Protein AF-A0A7C3IXP9-F1 (afdb_monomer_lite)

Radius of gyration: 38.32 Å; chains: 1; bounding box: 67×62×104 Å

Structure (mmCIF, N/CA/C/O backbone):
data_AF-A0A7C3IXP9-F1
#
_entry.id   AF-A0A7C3IXP9-F1
#
loop_
_atom_site.group_PDB
_atom_site.id
_atom_site.type_symbol
_atom_site.label_atom_id
_atom_site.label_alt_id
_atom_site.label_comp_id
_atom_site.label_asym_id
_atom_site.label_entity_id
_atom_site.label_seq_id
_atom_site.pdbx_PDB_ins_code
_atom_site.Cartn_x
_atom_site.Cartn_y
_atom_site.Cartn_z
_atom_site.occupancy
_atom_site.B_iso_or_equiv
_atom_site.auth_seq_id
_atom_site.auth_comp_id
_atom_site.auth_asym_id
_atom_site.auth_atom_id
_atom_site.pdbx_PDB_model_num
ATOM 1 N N . MET A 1 1 ? 6.819 42.627 8.986 1.00 52.25 1 MET A N 1
ATOM 2 C CA . MET A 1 1 ? 7.668 43.376 8.042 1.00 52.25 1 MET A CA 1
ATOM 3 C C . MET A 1 1 ? 8.264 42.332 7.131 1.00 52.25 1 MET A C 1
ATOM 5 O O . MET A 1 1 ? 9.186 41.663 7.558 1.00 52.25 1 MET A O 1
ATOM 9 N N . GLU A 1 2 ? 7.683 42.105 5.960 1.00 54.78 2 GLU A N 1
ATOM 10 C CA . GLU A 1 2 ? 8.296 41.219 4.973 1.00 54.78 2 GLU A CA 1
ATOM 11 C C . GLU A 1 2 ? 7.965 41.759 3.586 1.00 54.78 2 GLU A C 1
ATOM 13 O O . GLU A 1 2 ? 6.811 41.948 3.206 1.00 54.78 2 GLU A O 1
ATOM 18 N N . GLU A 1 3 ? 9.044 42.146 2.926 1.00 51.03 3 GLU A N 1
ATOM 19 C CA . GLU A 1 3 ? 9.156 42.819 1.649 1.00 51.03 3 GLU A CA 1
ATOM 20 C C . GLU A 1 3 ? 9.039 41.767 0.538 1.00 51.03 3 GLU A C 1
ATOM 22 O O . GLU A 1 3 ? 9.828 40.829 0.485 1.00 51.03 3 GLU A O 1
ATOM 27 N N . ASN A 1 4 ? 8.039 41.889 -0.339 1.00 49.44 4 ASN A N 1
ATOM 28 C CA . ASN A 1 4 ? 7.862 40.991 -1.481 1.00 49.44 4 ASN A CA 1
ATOM 29 C C . ASN A 1 4 ? 8.178 41.759 -2.773 1.00 49.44 4 ASN A C 1
ATOM 31 O O . ASN A 1 4 ? 7.311 42.409 -3.360 1.00 49.44 4 ASN A O 1
ATOM 35 N N . GLN A 1 5 ? 9.449 41.735 -3.184 1.00 58.38 5 GLN A N 1
ATOM 36 C CA . GLN A 1 5 ? 9.884 42.277 -4.470 1.00 58.38 5 GLN A CA 1
ATOM 37 C C . GLN A 1 5 ? 9.773 41.219 -5.572 1.00 58.38 5 GLN A C 1
ATOM 39 O O . GLN A 1 5 ? 10.615 40.344 -5.737 1.00 58.38 5 GLN A O 1
ATOM 44 N N . ASN A 1 6 ? 8.687 41.337 -6.332 1.00 61.00 6 ASN A N 1
ATOM 45 C CA . ASN A 1 6 ? 8.678 41.489 -7.787 1.00 61.00 6 ASN A CA 1
ATOM 46 C C . ASN A 1 6 ? 10.014 41.212 -8.515 1.00 61.00 6 ASN A C 1
ATOM 48 O O . ASN A 1 6 ? 10.890 42.077 -8.562 1.00 61.00 6 ASN A O 1
ATOM 52 N N . GLN A 1 7 ? 10.113 40.077 -9.215 1.00 56.97 7 GLN A N 1
ATOM 53 C CA . GLN A 1 7 ? 11.028 39.984 -10.351 1.00 56.97 7 GLN A CA 1
ATOM 54 C C . GLN A 1 7 ? 10.474 39.099 -11.476 1.00 56.97 7 GLN A C 1
ATOM 56 O O . GLN A 1 7 ? 10.409 37.875 -11.405 1.00 56.97 7 GLN A O 1
ATOM 61 N N . LYS A 1 8 ? 10.053 39.792 -12.533 1.00 61.78 8 LYS A N 1
ATOM 62 C CA . LYS A 1 8 ? 9.611 39.297 -13.838 1.00 61.78 8 LYS A CA 1
ATOM 63 C C . LYS A 1 8 ? 10.824 38.841 -14.668 1.00 61.78 8 LYS A C 1
ATOM 65 O O . LYS A 1 8 ? 11.688 39.679 -14.930 1.00 61.78 8 LYS A O 1
ATOM 70 N N . PRO A 1 9 ? 10.895 37.597 -15.173 1.00 62.78 9 PRO A N 1
ATOM 71 C CA . PRO A 1 9 ? 11.894 37.249 -16.174 1.00 62.78 9 PRO A CA 1
ATOM 72 C C . PRO A 1 9 ? 11.495 37.781 -17.561 1.00 62.78 9 PRO A C 1
ATOM 74 O O . PRO A 1 9 ? 10.387 37.579 -18.062 1.00 62.78 9 PRO A O 1
ATOM 77 N N . LYS A 1 10 ? 12.437 38.522 -18.145 1.00 64.25 10 LYS A N 1
ATOM 78 C CA . LYS A 1 10 ? 12.440 39.126 -19.478 1.00 64.25 10 LYS A CA 1
ATOM 79 C C . LYS A 1 10 ? 12.571 38.024 -20.536 1.00 64.25 10 LYS A C 1
ATOM 81 O O . LYS A 1 10 ? 13.537 37.272 -20.533 1.00 64.25 10 LYS A O 1
ATOM 86 N N . VAL A 1 11 ? 11.587 37.947 -21.428 1.00 60.97 11 VAL A N 1
ATOM 87 C CA . VAL A 1 11 ? 11.620 37.130 -22.647 1.00 60.97 11 VAL A CA 1
ATOM 88 C C . VAL A 1 11 ? 12.656 37.731 -23.591 1.00 60.97 11 VAL A C 1
ATOM 90 O O . VAL A 1 11 ? 12.517 38.889 -23.984 1.00 60.97 11 VAL A O 1
ATOM 93 N N . GLU A 1 12 ? 13.676 36.959 -23.958 1.00 64.88 12 GLU A N 1
ATOM 94 C CA . GLU A 1 12 ? 14.608 37.320 -25.024 1.00 64.88 12 GLU A CA 1
ATOM 95 C C . GLU A 1 12 ? 14.553 36.245 -26.113 1.00 64.88 12 GLU A C 1
ATOM 97 O O . GLU A 1 12 ? 15.066 35.135 -25.983 1.00 64.88 12 GLU A O 1
ATOM 102 N N . THR A 1 13 ? 13.823 36.586 -27.171 1.00 53.69 13 THR A N 1
ATOM 103 C CA . THR A 1 13 ? 13.737 35.861 -28.435 1.00 53.69 13 THR A CA 1
ATOM 104 C C . THR A 1 13 ? 15.076 35.979 -29.153 1.00 53.69 13 THR A C 1
ATOM 106 O O . THR A 1 13 ? 15.428 37.070 -29.597 1.00 53.69 13 THR A O 1
ATOM 109 N N . ILE A 1 14 ? 15.802 34.872 -29.321 1.00 64.81 14 ILE A N 1
ATOM 110 C CA . ILE A 1 14 ? 16.939 34.818 -30.246 1.00 64.81 14 ILE A CA 1
ATOM 111 C C . ILE A 1 14 ? 16.534 33.956 -31.437 1.00 64.81 14 ILE A C 1
ATOM 113 O O . ILE A 1 14 ? 16.428 32.736 -31.356 1.00 64.81 14 ILE A O 1
ATOM 117 N N . ASN A 1 15 ? 16.268 34.645 -32.541 1.00 61.75 15 ASN A N 1
ATOM 118 C CA . ASN A 1 15 ? 15.988 34.080 -33.848 1.00 61.75 15 ASN A CA 1
ATOM 119 C C . ASN A 1 15 ? 17.316 34.070 -34.620 1.00 61.75 15 ASN A C 1
ATOM 121 O O . ASN A 1 15 ? 17.807 35.136 -34.990 1.00 61.75 15 ASN A O 1
ATOM 125 N N . VAL A 1 16 ? 17.924 32.899 -34.832 1.00 61.62 16 VAL A N 1
ATOM 126 C CA . VAL A 1 16 ? 19.127 32.765 -35.672 1.00 61.62 16 VAL A CA 1
ATOM 127 C C . VAL A 1 16 ? 18.749 32.030 -36.950 1.00 61.62 16 VAL A C 1
ATOM 129 O O . VAL A 1 16 ? 18.671 30.805 -36.987 1.00 61.62 16 VAL A O 1
ATOM 132 N N . GLN A 1 17 ? 18.515 32.807 -38.007 1.00 53.44 17 GLN A N 1
ATOM 133 C CA . GLN A 1 17 ? 18.688 32.339 -39.377 1.00 53.44 17 GLN A CA 1
ATOM 134 C C . GLN A 1 17 ? 20.183 32.339 -39.702 1.00 53.44 17 GLN A C 1
ATOM 136 O O . GLN A 1 17 ? 20.800 33.402 -39.687 1.00 53.44 17 GLN A O 1
ATOM 141 N N . THR A 1 18 ? 20.728 31.187 -40.095 1.00 51.94 18 THR A N 1
ATOM 142 C CA . THR A 1 18 ? 22.003 31.126 -40.821 1.00 51.94 18 THR A CA 1
ATOM 143 C C . THR A 1 18 ? 21.882 30.168 -42.004 1.00 51.94 18 THR A C 1
ATOM 145 O O . THR A 1 18 ? 21.975 28.956 -41.861 1.00 51.94 18 THR A O 1
ATOM 148 N N . GLN A 1 19 ? 21.622 30.792 -43.156 1.00 44.09 19 GLN A N 1
ATOM 149 C CA . GLN A 1 19 ? 22.254 30.607 -44.468 1.00 44.09 19 GLN A CA 1
ATOM 150 C C . GLN A 1 19 ? 22.440 29.179 -45.010 1.00 44.09 19 GLN A C 1
ATOM 152 O O . GLN A 1 19 ? 23.354 28.444 -44.645 1.00 44.09 19 GLN A O 1
ATOM 157 N N . ASN A 1 20 ? 21.630 28.896 -46.032 1.00 57.69 20 ASN A N 1
ATOM 158 C CA . ASN A 1 20 ? 21.896 27.935 -47.094 1.00 57.69 20 ASN A CA 1
ATOM 159 C C . ASN A 1 20 ? 23.266 28.197 -47.745 1.00 57.69 20 ASN A C 1
ATOM 161 O O . ASN A 1 20 ? 23.496 29.282 -48.280 1.00 57.69 20 ASN A O 1
ATOM 165 N N . GLN A 1 21 ? 24.126 27.180 -47.791 1.00 52.28 21 GLN A N 1
ATOM 166 C CA . GLN A 1 21 ? 25.303 27.157 -48.656 1.00 52.28 21 GLN A CA 1
ATOM 167 C C . GLN A 1 21 ? 25.180 25.977 -49.637 1.00 52.28 21 GLN A C 1
ATOM 169 O O . GLN A 1 21 ? 25.092 24.834 -49.189 1.00 52.28 21 GLN A O 1
ATOM 174 N N . PRO A 1 22 ? 25.161 26.214 -50.962 1.00 59.00 22 PRO A N 1
ATOM 175 C CA . PRO A 1 22 ? 25.268 25.149 -51.952 1.00 59.00 22 PRO A CA 1
ATOM 176 C C . PRO A 1 22 ? 26.732 24.703 -52.063 1.00 59.00 22 PRO A C 1
ATOM 178 O O . PRO A 1 22 ? 27.589 25.446 -52.543 1.00 59.00 22 PRO A O 1
ATOM 181 N N . THR A 1 23 ? 27.033 23.495 -51.591 1.00 51.19 23 THR A N 1
ATOM 182 C CA . THR A 1 23 ? 28.355 22.872 -51.739 1.00 51.19 23 THR A CA 1
ATOM 183 C C . THR A 1 23 ? 28.447 22.152 -53.097 1.00 51.19 23 THR A C 1
ATOM 185 O O . THR A 1 23 ? 27.492 21.472 -53.481 1.00 51.19 23 THR A O 1
ATOM 188 N N . PRO A 1 24 ? 29.562 22.284 -53.844 1.00 56.03 24 PRO A N 1
ATOM 189 C CA . PRO A 1 24 ? 29.761 21.591 -55.112 1.00 56.03 24 PRO A CA 1
ATOM 190 C C . PRO A 1 24 ? 29.804 20.070 -54.931 1.00 56.03 24 PRO A C 1
ATOM 192 O O . PRO A 1 24 ? 30.544 19.546 -54.100 1.00 56.03 24 PRO A O 1
ATOM 195 N N . GLN A 1 25 ? 29.024 19.377 -55.756 1.00 53.19 25 GLN A N 1
ATOM 196 C CA . GLN A 1 25 ? 29.014 17.925 -55.888 1.00 53.19 25 GLN A CA 1
ATOM 197 C C . GLN A 1 25 ? 30.322 17.461 -56.543 1.00 53.19 25 GLN A C 1
ATOM 199 O O . GLN A 1 25 ? 30.469 17.526 -57.763 1.00 53.19 25 GLN A O 1
ATOM 204 N N . VAL A 1 26 ? 31.279 16.998 -55.738 1.00 62.12 26 VAL A N 1
ATOM 205 C CA . VAL A 1 26 ? 32.381 16.159 -56.221 1.00 62.12 26 VAL A CA 1
ATOM 206 C C . VAL A 1 26 ? 31.921 14.715 -56.078 1.00 62.12 26 VAL A C 1
ATOM 208 O O . VAL A 1 26 ? 31.934 14.141 -54.992 1.00 62.12 26 VAL A O 1
ATOM 211 N N . VAL A 1 27 ? 31.453 14.167 -57.197 1.00 63.78 27 VAL A N 1
ATOM 212 C CA . VAL A 1 27 ? 31.129 12.753 -57.373 1.00 63.78 27 VAL A CA 1
ATOM 213 C C . VAL A 1 27 ? 32.441 11.974 -57.309 1.00 63.78 27 VAL A C 1
ATOM 215 O O . VAL A 1 27 ? 33.181 11.904 -58.285 1.00 63.78 27 VAL A O 1
ATOM 218 N N . ALA A 1 28 ? 32.751 11.428 -56.140 1.00 62.69 28 ALA A N 1
ATOM 219 C CA . ALA A 1 28 ? 33.645 10.291 -56.023 1.00 62.69 28 ALA A CA 1
ATOM 220 C C . ALA A 1 28 ? 32.752 9.077 -55.758 1.00 62.69 28 ALA A C 1
ATOM 222 O O . ALA A 1 28 ? 32.167 8.963 -54.681 1.00 62.69 28 ALA A O 1
ATOM 223 N N . GLU A 1 29 ? 32.601 8.216 -56.766 1.00 60.06 29 GLU A N 1
ATOM 224 C CA . GLU A 1 29 ? 32.093 6.856 -56.591 1.00 60.06 29 GLU A CA 1
ATOM 225 C C . GLU A 1 29 ? 32.980 6.151 -55.561 1.00 60.06 29 GLU A C 1
ATOM 227 O O . GLU A 1 29 ? 34.096 5.717 -55.848 1.00 60.06 29 GLU A O 1
ATOM 232 N N . VAL A 1 30 ? 32.494 6.101 -54.324 1.00 62.69 30 VAL A N 1
ATOM 233 C CA . VAL A 1 30 ? 33.023 5.227 -53.285 1.00 62.69 30 VAL A CA 1
ATOM 234 C C . VAL A 1 30 ? 32.375 3.862 -53.518 1.00 62.69 30 VAL A C 1
ATOM 236 O O . VAL A 1 30 ? 31.147 3.803 -53.595 1.00 62.69 30 VAL A O 1
ATOM 239 N N . PRO A 1 31 ? 33.154 2.778 -53.670 1.00 60.28 31 PRO A N 1
ATOM 240 C CA . PRO A 1 31 ? 32.601 1.454 -53.910 1.00 60.28 31 PRO A CA 1
ATOM 241 C C . PRO A 1 31 ? 31.665 1.065 -52.760 1.00 60.28 31 PRO A C 1
ATOM 243 O O . PRO A 1 31 ? 32.070 1.048 -51.596 1.00 60.28 31 PRO A O 1
ATOM 246 N N . GLU A 1 32 ? 30.410 0.765 -53.103 1.00 58.56 32 GLU A N 1
ATOM 247 C CA . GLU A 1 32 ? 29.430 0.125 -52.225 1.00 58.56 32 GLU A CA 1
ATOM 248 C C . GLU A 1 32 ? 29.913 -1.291 -51.886 1.00 58.56 32 GLU A C 1
ATOM 250 O O . GLU A 1 32 ? 29.484 -2.286 -52.470 1.00 58.56 32 GLU A O 1
ATOM 255 N N . GLU A 1 33 ? 30.833 -1.401 -50.932 1.00 57.53 33 GLU A N 1
ATOM 256 C CA . GLU A 1 33 ? 31.083 -2.674 -50.275 1.00 57.53 33 GLU A CA 1
ATOM 257 C C . GLU A 1 33 ? 29.931 -2.908 -49.290 1.00 57.53 33 GLU A C 1
ATOM 259 O O . GLU A 1 33 ? 29.892 -2.389 -48.172 1.00 57.53 33 GLU A O 1
ATOM 264 N N . SER A 1 34 ? 28.920 -3.640 -49.760 1.00 63.53 34 SER A N 1
ATOM 265 C CA . SER A 1 34 ? 27.761 -4.058 -48.982 1.00 63.53 34 SER A CA 1
ATOM 266 C C . SER A 1 34 ? 28.212 -4.972 -47.840 1.00 63.53 34 SER A C 1
ATOM 268 O O . SER A 1 34 ? 28.338 -6.189 -48.002 1.00 63.53 34 SER A O 1
ATOM 270 N N . VAL A 1 35 ? 28.471 -4.383 -46.674 1.00 64.56 35 VAL A N 1
ATOM 271 C CA . VAL A 1 35 ? 28.802 -5.116 -45.450 1.00 64.56 35 VAL A CA 1
ATOM 272 C C . VAL A 1 35 ? 27.583 -5.941 -45.031 1.00 64.56 35 VAL A C 1
ATOM 274 O O . VAL A 1 35 ? 26.618 -5.437 -44.455 1.00 64.56 35 VAL A O 1
ATOM 277 N N . ALA A 1 36 ? 27.622 -7.235 -45.340 1.00 64.94 36 ALA A N 1
ATOM 278 C CA . ALA A 1 36 ? 26.643 -8.216 -44.901 1.00 64.94 36 ALA A CA 1
ATOM 279 C C . ALA A 1 36 ? 26.789 -8.452 -43.387 1.00 64.94 36 ALA A C 1
ATOM 281 O O . ALA A 1 36 ? 27.664 -9.189 -42.932 1.00 64.94 36 ALA A O 1
ATOM 282 N N . ILE A 1 37 ? 25.930 -7.813 -42.590 1.00 70.50 37 ILE A N 1
ATOM 283 C CA . ILE A 1 37 ? 25.889 -8.012 -41.137 1.00 70.50 37 ILE A CA 1
ATOM 284 C C . ILE A 1 37 ? 25.098 -9.301 -40.827 1.00 70.50 37 ILE A C 1
ATOM 286 O O . ILE A 1 37 ? 23.948 -9.433 -41.258 1.00 70.50 37 ILE A O 1
ATOM 290 N N . PRO A 1 38 ? 25.659 -10.263 -40.067 1.00 64.56 38 PRO A N 1
ATOM 291 C CA . PRO A 1 38 ? 24.985 -11.518 -39.738 1.00 64.56 38 PRO A CA 1
ATOM 292 C C . PRO A 1 38 ? 23.780 -11.293 -38.804 1.00 64.56 38 PRO A C 1
ATOM 294 O O . PRO A 1 38 ? 23.915 -10.842 -37.670 1.00 64.56 38 PRO A O 1
ATOM 297 N N . GLN A 1 39 ? 22.587 -11.677 -39.266 1.00 67.19 39 GLN A N 1
ATOM 298 C CA . GLN A 1 39 ? 21.277 -11.378 -38.658 1.00 67.19 39 GLN A CA 1
ATOM 299 C C . GLN A 1 39 ? 20.966 -12.057 -37.304 1.00 67.19 39 GLN A C 1
ATOM 301 O O . GLN A 1 39 ? 19.886 -11.868 -36.747 1.00 67.19 39 GLN A O 1
ATOM 306 N N . LYS A 1 40 ? 21.872 -12.866 -36.743 1.00 66.94 40 LYS A N 1
ATOM 307 C CA . LYS A 1 40 ? 21.534 -13.771 -35.627 1.00 66.94 40 LYS A CA 1
ATOM 308 C C . LYS A 1 40 ? 21.581 -13.121 -34.231 1.00 66.94 40 LYS A C 1
ATOM 310 O O . LYS A 1 40 ? 21.020 -13.679 -33.294 1.00 66.94 40 LYS A O 1
ATOM 315 N N . SER A 1 41 ? 22.204 -11.953 -34.064 1.00 62.75 41 SER A N 1
ATOM 316 C CA . SER A 1 41 ? 22.414 -11.320 -32.744 1.00 62.75 41 SER A CA 1
ATOM 317 C C . SER A 1 41 ? 21.396 -10.231 -32.368 1.00 62.75 41 SER A C 1
ATOM 319 O O . SER A 1 41 ? 21.330 -9.843 -31.202 1.00 62.75 41 SER A O 1
ATOM 321 N N . ILE A 1 42 ? 20.563 -9.764 -33.305 1.00 71.31 42 ILE A N 1
ATOM 322 C CA . ILE A 1 42 ? 19.669 -8.607 -33.085 1.00 71.31 42 ILE A CA 1
ATOM 323 C C . ILE A 1 42 ? 18.454 -8.950 -32.199 1.00 71.31 42 ILE A C 1
ATOM 325 O O . ILE A 1 42 ? 17.901 -8.073 -31.541 1.00 71.31 42 ILE A O 1
ATOM 329 N N . VAL A 1 43 ? 18.070 -10.227 -32.094 1.00 79.88 43 VAL A N 1
ATOM 330 C CA . VAL A 1 43 ? 16.894 -10.658 -31.306 1.00 79.88 43 VAL A CA 1
ATOM 331 C C . VAL A 1 43 ? 17.211 -10.838 -29.812 1.00 79.88 43 VAL A C 1
ATOM 333 O O . VAL A 1 43 ? 16.312 -10.810 -28.975 1.00 79.88 43 VAL A O 1
ATOM 336 N N . LEU A 1 44 ? 18.487 -10.958 -29.431 1.00 83.00 44 LEU A N 1
ATOM 337 C CA . LEU A 1 44 ? 18.870 -11.179 -28.031 1.00 83.00 44 LEU A CA 1
ATOM 338 C C . LEU A 1 44 ? 18.645 -9.930 -27.164 1.00 83.00 44 LEU A C 1
ATOM 340 O O . LEU A 1 44 ? 18.080 -10.024 -26.077 1.00 83.00 44 LEU A O 1
ATOM 344 N N . PHE A 1 45 ? 18.988 -8.747 -27.673 1.00 85.62 45 PHE A N 1
ATOM 345 C CA . PHE A 1 45 ? 18.815 -7.482 -26.953 1.00 85.62 45 PHE A CA 1
ATOM 346 C C . PHE A 1 45 ? 17.367 -7.179 -26.516 1.00 85.62 45 PHE A C 1
ATOM 348 O O . PHE A 1 45 ? 17.166 -6.922 -25.326 1.00 85.62 45 PHE A O 1
ATOM 355 N N . PRO A 1 46 ? 16.336 -7.248 -27.385 1.00 91.00 46 PRO A N 1
ATOM 356 C CA . PRO A 1 46 ? 14.965 -6.958 -26.966 1.00 91.00 46 PRO A CA 1
ATOM 357 C C . PRO A 1 46 ? 14.426 -7.981 -25.959 1.00 91.00 46 PRO A C 1
ATOM 359 O O . PRO A 1 46 ? 13.682 -7.606 -25.056 1.00 91.00 46 PRO A O 1
ATOM 362 N N . THR A 1 47 ? 14.828 -9.255 -26.055 1.00 91.81 47 THR A N 1
ATOM 363 C CA . THR A 1 47 ? 14.374 -10.290 -25.106 1.00 91.81 47 THR A CA 1
ATOM 364 C C . THR A 1 47 ? 14.915 -10.071 -23.694 1.00 91.81 47 THR A C 1
ATOM 366 O O . THR A 1 47 ? 14.163 -10.187 -22.726 1.00 91.81 47 THR A O 1
ATOM 369 N N . VAL A 1 48 ? 16.187 -9.679 -23.563 1.00 94.31 48 VAL A N 1
ATOM 370 C CA . VAL A 1 48 ? 16.792 -9.361 -22.261 1.00 94.31 48 VAL A CA 1
ATOM 371 C C . VAL A 1 48 ? 16.138 -8.121 -21.651 1.00 94.31 48 VAL A C 1
ATOM 373 O O . VAL A 1 48 ? 15.783 -8.136 -20.474 1.00 94.31 48 VAL A O 1
ATOM 376 N N . ILE A 1 49 ? 15.906 -7.074 -22.450 1.00 95.12 49 ILE A N 1
ATOM 377 C CA . ILE A 1 49 ? 15.227 -5.855 -21.984 1.00 95.12 49 ILE A CA 1
ATOM 378 C C . ILE A 1 49 ? 13.807 -6.179 -21.502 1.00 95.12 49 ILE A C 1
ATOM 380 O O . ILE A 1 49 ? 13.417 -5.751 -20.415 1.00 95.12 49 ILE A O 1
ATOM 384 N N . LEU A 1 50 ? 13.052 -6.982 -22.259 1.00 95.75 50 LEU A N 1
ATOM 385 C CA . LEU A 1 50 ? 11.702 -7.400 -21.879 1.00 95.75 50 LEU A CA 1
ATOM 386 C C . LEU A 1 50 ? 11.698 -8.150 -20.537 1.00 95.75 50 LEU A C 1
ATOM 388 O O . LEU A 1 50 ? 10.877 -7.850 -19.673 1.00 95.75 50 LEU A O 1
ATOM 392 N N . LEU A 1 51 ? 12.636 -9.079 -20.328 1.00 95.88 51 LEU A N 1
ATOM 393 C CA . LEU A 1 51 ? 12.748 -9.819 -19.066 1.00 95.88 51 LEU A CA 1
ATOM 394 C C . LEU A 1 51 ? 13.035 -8.904 -17.875 1.00 95.88 51 LEU A C 1
ATOM 396 O O . LEU A 1 51 ? 12.428 -9.071 -16.814 1.00 95.88 51 LEU A O 1
ATOM 400 N N . VAL A 1 52 ? 13.911 -7.912 -18.047 1.00 97.06 52 VAL A N 1
ATOM 401 C CA . VAL A 1 52 ? 14.195 -6.929 -16.995 1.00 97.06 52 VAL A CA 1
ATOM 402 C C . VAL A 1 52 ? 12.932 -6.136 -16.661 1.00 97.06 52 VAL A C 1
ATOM 404 O O . VAL A 1 52 ? 12.559 -6.071 -15.490 1.00 97.06 52 VAL A O 1
ATOM 407 N N . VAL A 1 53 ? 12.216 -5.618 -17.662 1.00 97.38 53 VAL A N 1
ATOM 408 C CA . VAL A 1 53 ? 10.968 -4.864 -17.445 1.00 97.38 53 VAL A CA 1
ATOM 409 C C . VAL A 1 53 ? 9.915 -5.714 -16.729 1.00 97.38 53 VAL A C 1
ATOM 411 O O . VAL A 1 53 ? 9.327 -5.258 -15.747 1.00 97.38 53 VAL A O 1
ATOM 414 N N . VAL A 1 54 ? 9.714 -6.964 -17.157 1.00 97.38 54 VAL A N 1
ATOM 415 C CA . VAL A 1 54 ? 8.760 -7.889 -16.524 1.00 97.38 54 VAL A CA 1
ATOM 416 C C . VAL A 1 54 ? 9.153 -8.181 -15.075 1.00 97.38 54 VAL A C 1
ATOM 418 O O . VAL A 1 54 ? 8.288 -8.172 -14.201 1.00 97.38 54 VAL A O 1
ATOM 421 N N . SER A 1 55 ? 10.443 -8.384 -14.789 1.00 95.81 55 SER A N 1
ATOM 422 C CA . SER A 1 55 ? 10.926 -8.638 -13.425 1.00 95.81 55 SER A CA 1
ATOM 423 C C . SER A 1 55 ? 10.711 -7.444 -12.491 1.00 95.81 55 SER A C 1
ATOM 425 O O . SER A 1 55 ? 10.237 -7.622 -11.368 1.00 95.81 55 SER A O 1
ATOM 427 N N . VAL A 1 56 ? 10.981 -6.222 -12.964 1.00 97.44 56 VAL A N 1
ATOM 428 C CA . VAL A 1 56 ? 10.776 -4.986 -12.196 1.00 97.44 56 VAL A CA 1
ATOM 429 C C . VAL A 1 56 ? 9.288 -4.754 -11.961 1.00 97.44 56 VAL A C 1
ATOM 431 O O . VAL A 1 56 ? 8.882 -4.433 -10.843 1.00 97.44 56 VAL A O 1
ATOM 434 N N . PHE A 1 57 ? 8.459 -4.967 -12.984 1.00 96.81 57 PHE A N 1
ATOM 435 C CA . PHE A 1 57 ? 7.013 -4.820 -12.875 1.00 96.81 57 PHE A CA 1
ATOM 436 C C . PHE A 1 57 ? 6.409 -5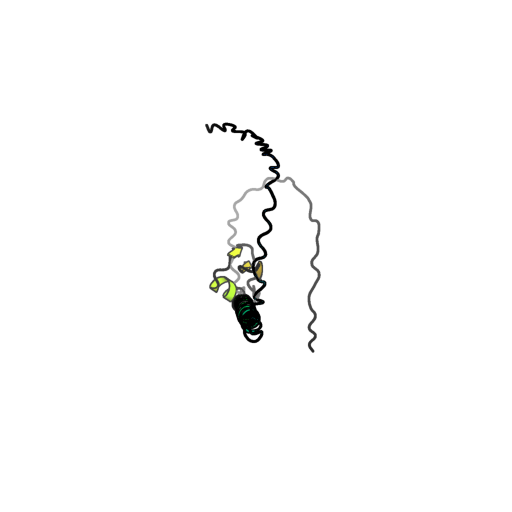.839 -11.902 1.00 96.81 57 PHE A C 1
ATOM 438 O O . PHE A 1 57 ? 5.700 -5.458 -10.971 1.00 96.81 57 PHE A O 1
ATOM 445 N N . ALA A 1 58 ? 6.753 -7.122 -12.043 1.00 96.06 58 ALA A N 1
ATOM 446 C CA . ALA A 1 58 ? 6.313 -8.172 -11.129 1.00 96.06 58 ALA A CA 1
ATOM 447 C C . ALA A 1 58 ? 6.801 -7.918 -9.693 1.00 96.06 58 ALA A C 1
ATOM 449 O O . ALA A 1 58 ? 6.021 -8.028 -8.748 1.00 96.06 58 ALA A O 1
ATOM 450 N N . GLY A 1 59 ? 8.063 -7.513 -9.523 1.00 95.44 59 GLY A N 1
ATOM 451 C CA . GLY A 1 59 ? 8.624 -7.135 -8.226 1.00 95.44 59 GLY A CA 1
ATOM 452 C C . GLY A 1 59 ? 7.878 -5.964 -7.582 1.00 95.44 59 GLY A C 1
ATOM 453 O O . GLY A 1 59 ? 7.527 -6.036 -6.404 1.00 95.44 59 GLY A O 1
ATOM 454 N N . SER A 1 60 ? 7.565 -4.924 -8.359 1.00 94.19 60 SER A N 1
ATOM 455 C CA . SER A 1 60 ? 6.791 -3.762 -7.905 1.00 94.19 60 SER A CA 1
ATOM 456 C C . SER A 1 60 ? 5.375 -4.150 -7.470 1.00 94.19 60 SER A C 1
ATOM 458 O O . SER A 1 60 ? 4.943 -3.781 -6.374 1.00 94.19 60 SER A O 1
ATOM 460 N N . LEU A 1 61 ? 4.674 -4.965 -8.266 1.00 93.88 61 LEU A N 1
ATOM 461 C CA . LEU A 1 61 ? 3.342 -5.464 -7.909 1.00 93.88 61 LEU A CA 1
ATOM 462 C C . LEU A 1 61 ? 3.374 -6.306 -6.629 1.00 93.88 61 LEU A C 1
ATOM 464 O O . LEU A 1 61 ? 2.533 -6.123 -5.747 1.00 93.88 61 LEU A O 1
ATOM 468 N N . LEU A 1 62 ? 4.360 -7.195 -6.481 1.00 92.31 62 LEU A N 1
ATOM 469 C CA . LEU A 1 62 ? 4.523 -7.999 -5.267 1.00 92.31 62 LEU A CA 1
ATOM 470 C C . LEU A 1 62 ? 4.845 -7.137 -4.039 1.00 92.31 62 LEU A C 1
ATOM 472 O O . LEU A 1 62 ? 4.335 -7.421 -2.952 1.00 92.31 62 LEU A O 1
ATOM 476 N N . TYR A 1 63 ? 5.655 -6.089 -4.196 1.00 91.12 63 TYR A N 1
ATOM 477 C CA . TYR A 1 63 ? 5.990 -5.163 -3.115 1.00 91.12 63 TYR A CA 1
ATOM 478 C C . TYR A 1 63 ? 4.759 -4.393 -2.628 1.00 91.12 63 TYR A C 1
ATOM 480 O O . TYR A 1 63 ? 4.483 -4.375 -1.427 1.00 91.12 63 TYR A O 1
ATOM 488 N N . GLN A 1 64 ? 3.966 -3.839 -3.549 1.00 85.69 64 GLN A N 1
ATOM 489 C CA . GLN A 1 64 ? 2.720 -3.153 -3.202 1.00 85.69 64 GLN A CA 1
ATOM 490 C C . GLN A 1 64 ? 1.747 -4.103 -2.496 1.00 85.69 64 GLN A C 1
ATOM 492 O O . GLN A 1 64 ? 1.231 -3.786 -1.424 1.00 85.69 64 GLN A O 1
ATOM 497 N N . ASN A 1 65 ? 1.573 -5.318 -3.021 1.00 82.50 65 ASN A N 1
ATOM 498 C CA . ASN A 1 65 ? 0.634 -6.285 -2.458 1.00 82.50 65 ASN A CA 1
ATOM 499 C C . ASN A 1 65 ? 1.030 -6.753 -1.039 1.00 82.50 65 ASN A C 1
ATOM 501 O O . ASN A 1 65 ? 0.173 -7.099 -0.227 1.00 82.50 65 ASN A O 1
ATOM 505 N N . ARG A 1 66 ? 2.326 -6.736 -0.693 1.00 79.69 66 ARG A N 1
ATOM 506 C CA . ARG A 1 66 ? 2.787 -7.006 0.682 1.00 79.69 66 ARG A CA 1
ATOM 507 C C . ARG A 1 66 ? 2.405 -5.898 1.662 1.00 79.69 66 ARG A C 1
ATOM 509 O O . ARG A 1 66 ? 2.044 -6.220 2.792 1.00 79.69 66 ARG A O 1
ATOM 516 N N . GLN A 1 67 ? 2.436 -4.638 1.232 1.00 69.44 67 GLN A N 1
ATOM 517 C CA . GLN A 1 67 ? 2.019 -3.510 2.070 1.00 69.44 67 GLN A CA 1
ATOM 518 C C . GLN A 1 67 ? 0.512 -3.546 2.344 1.00 69.44 67 GLN A C 1
ATOM 520 O O . GLN A 1 67 ? 0.085 -3.327 3.470 1.00 69.44 67 GLN A O 1
ATOM 525 N N . LEU A 1 68 ? -0.302 -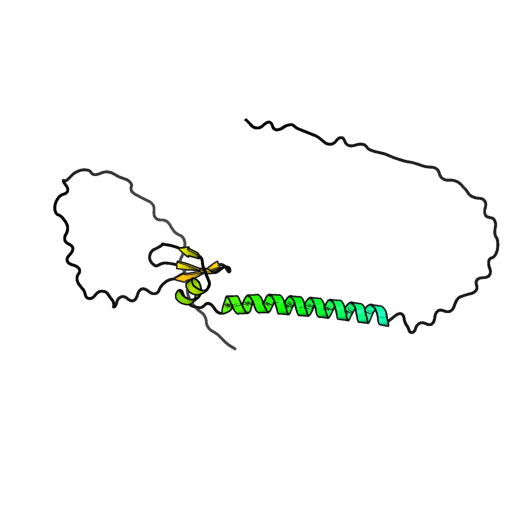3.935 1.359 1.00 64.62 68 LEU A N 1
ATOM 526 C CA . LEU A 1 68 ? -1.736 -4.149 1.581 1.00 64.62 68 LEU A CA 1
ATOM 527 C C . LEU A 1 68 ? -2.006 -5.249 2.621 1.00 64.62 68 LEU A C 1
ATOM 529 O O . LEU A 1 68 ? -2.892 -5.100 3.458 1.00 64.62 68 LEU A O 1
ATOM 533 N N . LYS A 1 69 ? -1.230 -6.340 2.619 1.00 66.19 69 LYS A N 1
ATOM 534 C CA . LYS A 1 69 ? -1.421 -7.461 3.558 1.00 66.19 69 LYS A CA 1
ATOM 535 C C . LYS A 1 69 ? -1.091 -7.120 5.011 1.00 66.19 69 LYS A C 1
ATOM 537 O O . LYS A 1 69 ? -1.756 -7.637 5.906 1.00 66.19 69 LYS A O 1
ATOM 542 N N . SER A 1 70 ? -0.075 -6.294 5.265 1.00 64.81 70 SER A N 1
ATOM 543 C CA . SER A 1 70 ? 0.257 -5.869 6.635 1.00 64.81 70 SER A CA 1
ATOM 544 C C . SER A 1 70 ? -0.823 -4.953 7.207 1.00 64.81 70 SER A C 1
ATOM 546 O O . SER A 1 70 ? -1.169 -5.061 8.381 1.00 64.81 70 SER A O 1
ATOM 548 N N . LEU A 1 71 ? -1.406 -4.125 6.346 1.00 64.94 71 LEU A N 1
ATOM 549 C CA . LEU A 1 71 ? -2.511 -3.241 6.661 1.00 64.94 71 LEU A CA 1
ATOM 550 C C . LEU A 1 71 ? -3.797 -4.039 6.920 1.00 64.94 71 LEU A C 1
ATOM 552 O O . LEU A 1 71 ? -4.355 -3.946 8.012 1.00 64.94 71 LEU A O 1
ATOM 556 N N . LEU A 1 72 ? -4.200 -4.939 6.021 1.00 70.38 72 LEU A N 1
ATOM 557 C CA . LEU A 1 72 ? -5.384 -5.812 6.158 1.00 70.38 72 LEU A CA 1
ATOM 558 C C . LEU A 1 72 ? -5.453 -6.627 7.465 1.00 70.38 72 LEU A C 1
ATOM 560 O O . LEU A 1 72 ? -6.522 -7.118 7.813 1.00 70.38 72 LEU A O 1
ATOM 564 N N . LYS A 1 73 ? -4.345 -6.777 8.196 1.00 79.31 73 LYS A N 1
ATOM 565 C CA . LYS A 1 73 ? -4.284 -7.586 9.417 1.00 79.31 73 LYS A CA 1
ATOM 566 C C . LYS A 1 73 ? -5.007 -6.970 10.624 1.00 79.31 73 LYS A C 1
ATOM 568 O O . LYS A 1 73 ? -5.367 -7.719 11.522 1.00 79.31 73 LYS A O 1
ATOM 573 N N . ILE A 1 74 ? -5.219 -5.652 10.649 1.00 85.19 74 ILE A N 1
ATOM 574 C CA . ILE A 1 74 ? -5.895 -4.964 11.763 1.00 85.19 74 ILE A CA 1
ATOM 575 C C . ILE A 1 74 ? -7.410 -5.155 11.635 1.00 85.19 74 ILE A C 1
ATOM 577 O O . ILE A 1 74 ? -7.997 -4.672 10.663 1.00 85.19 74 ILE A O 1
ATOM 581 N N . ASN A 1 75 ? -8.022 -5.822 12.614 1.00 88.00 75 ASN A N 1
ATOM 582 C CA . ASN A 1 75 ? -9.451 -6.144 12.667 1.00 88.00 75 ASN A CA 1
ATOM 583 C C . ASN A 1 75 ? -10.152 -5.666 13.951 1.00 88.00 75 ASN A C 1
ATOM 585 O O . ASN A 1 75 ? -11.357 -5.858 14.088 1.00 88.00 75 ASN A O 1
ATOM 589 N N . SER A 1 76 ? -9.441 -5.033 14.888 1.00 90.44 76 SER A N 1
ATOM 590 C CA . SER A 1 76 ? -10.029 -4.559 16.147 1.00 90.44 76 SER A CA 1
ATOM 591 C C . SER A 1 76 ? -9.463 -3.215 16.611 1.00 90.44 76 SER A C 1
ATOM 593 O O . SER A 1 76 ? -8.413 -2.760 16.150 1.00 90.44 76 SER A O 1
ATOM 595 N N . PHE A 1 77 ? -10.161 -2.580 17.559 1.00 91.19 77 PHE A N 1
ATOM 596 C CA . PHE A 1 77 ? -9.698 -1.352 18.211 1.00 91.19 77 PHE A CA 1
ATOM 597 C C . PHE A 1 77 ? -8.332 -1.551 18.887 1.00 91.19 77 PHE A C 1
ATOM 599 O O . PHE A 1 77 ? -7.438 -0.735 18.695 1.00 91.19 77 PHE A O 1
ATOM 606 N N . ASP A 1 78 ? -8.147 -2.659 19.611 1.00 90.88 78 ASP A N 1
ATOM 607 C CA . ASP A 1 78 ? -6.898 -2.986 20.314 1.00 90.88 78 ASP A CA 1
ATOM 608 C C . ASP A 1 78 ? -5.722 -3.231 19.351 1.00 90.88 78 ASP A C 1
ATOM 610 O O . ASP A 1 78 ? -4.593 -2.804 19.591 1.00 90.88 78 ASP A O 1
ATOM 614 N N . GLU A 1 79 ? -5.975 -3.858 18.203 1.00 90.38 79 GLU A N 1
ATOM 615 C CA . GLU A 1 79 ? -4.949 -4.004 17.168 1.00 90.38 79 GLU A CA 1
ATOM 616 C C . GLU A 1 79 ? -4.599 -2.663 16.511 1.00 90.38 79 GLU A C 1
ATOM 618 O O . GLU A 1 79 ? -3.437 -2.419 16.183 1.00 90.38 79 GLU A O 1
ATOM 623 N N . CYS A 1 80 ? -5.581 -1.773 16.349 1.00 91.38 80 CYS A N 1
ATOM 624 C CA . CYS A 1 80 ? -5.366 -0.440 15.794 1.00 91.38 80 CYS A CA 1
ATOM 625 C C . CYS A 1 80 ? -4.519 0.441 16.726 1.00 91.38 80 CYS A C 1
ATOM 627 O O . CYS A 1 80 ? -3.607 1.126 16.254 1.00 91.38 80 CYS A O 1
ATOM 629 N N . THR A 1 81 ? -4.754 0.395 18.041 1.00 90.56 81 THR A N 1
ATOM 630 C CA . THR A 1 81 ? -3.945 1.151 19.012 1.00 90.56 81 THR A CA 1
ATOM 631 C C . THR A 1 81 ? -2.509 0.627 19.065 1.00 90.56 81 THR A C 1
ATOM 633 O O . THR A 1 81 ? -1.567 1.417 19.014 1.00 90.56 81 THR A O 1
ATOM 636 N N . LYS A 1 82 ? -2.319 -0.699 19.049 1.00 90.19 82 LYS A N 1
ATOM 637 C CA . LYS A 1 82 ? -0.990 -1.338 18.969 1.00 90.19 82 LYS A CA 1
ATOM 638 C C . LYS A 1 82 ? -0.240 -1.010 17.678 1.00 90.19 82 LYS A C 1
ATOM 640 O O . LYS A 1 82 ? 0.987 -0.948 17.676 1.00 90.19 82 LYS A O 1
ATOM 645 N N . ALA A 1 83 ? -0.964 -0.781 16.585 1.00 88.31 83 ALA A N 1
ATOM 646 C CA . ALA A 1 83 ? -0.399 -0.372 15.304 1.00 88.31 83 ALA A CA 1
ATOM 647 C C . ALA A 1 83 ? -0.064 1.133 15.220 1.00 88.31 83 ALA A C 1
ATOM 649 O O . ALA A 1 83 ? 0.271 1.617 14.135 1.00 88.31 83 ALA A O 1
ATOM 650 N N . ASN A 1 84 ? -0.127 1.873 16.337 1.00 87.19 84 ASN A N 1
ATOM 651 C CA . ASN A 1 84 ? 0.050 3.328 16.399 1.00 87.19 84 ASN A CA 1
ATOM 652 C C . ASN A 1 84 ? -0.948 4.089 15.503 1.00 87.19 84 ASN A C 1
ATOM 654 O O . ASN A 1 84 ? -0.580 5.044 14.811 1.00 87.19 84 ASN A O 1
ATOM 658 N N . GLY A 1 85 ? -2.204 3.633 15.472 1.00 87.25 85 GLY A N 1
ATOM 659 C CA . GLY A 1 85 ? -3.307 4.366 14.855 1.00 87.25 85 GLY A CA 1
ATOM 660 C C . GLY A 1 85 ? -3.649 5.649 15.619 1.00 87.25 85 GLY A C 1
ATOM 661 O O . GLY A 1 85 ? -3.334 5.798 16.799 1.00 87.25 85 GLY A O 1
ATOM 662 N N . VAL A 1 86 ? -4.306 6.588 14.941 1.00 93.06 86 VAL A N 1
ATOM 663 C CA . VAL A 1 86 ? -4.743 7.853 15.548 1.00 93.06 86 VAL A CA 1
ATOM 664 C C . VAL A 1 86 ? -6.016 7.600 16.346 1.00 93.06 86 VAL A C 1
ATOM 666 O O . VAL A 1 86 ? -7.033 7.207 15.774 1.00 93.06 86 VAL A O 1
ATOM 669 N N . ILE A 1 87 ? -5.970 7.831 17.656 1.00 94.44 87 ILE A N 1
ATOM 670 C CA . ILE A 1 87 ? -7.131 7.696 18.538 1.00 94.44 87 ILE A CA 1
ATOM 671 C C . ILE A 1 87 ? -7.899 9.019 18.548 1.00 94.44 87 ILE A C 1
ATOM 673 O O . ILE A 1 87 ? -7.330 10.079 18.789 1.00 94.44 87 ILE A O 1
ATOM 677 N N . GLN A 1 88 ? -9.196 8.949 18.278 1.00 93.88 88 GLN A N 1
ATOM 678 C CA . GLN A 1 88 ? -10.138 10.046 18.438 1.00 93.88 88 GLN A CA 1
ATOM 679 C C . GLN A 1 88 ? -10.808 9.908 19.802 1.00 93.88 88 GLN A C 1
ATOM 681 O O . GLN A 1 88 ? -11.461 8.899 20.081 1.00 93.88 88 GLN A O 1
ATOM 686 N N . GLU A 1 89 ? -10.664 10.938 20.631 1.00 88.50 89 GLU A N 1
ATOM 687 C CA . GLU A 1 89 ? -11.214 11.022 21.990 1.00 88.50 89 GLU A CA 1
ATOM 688 C C . GLU A 1 89 ? -12.726 11.336 22.004 1.00 88.50 89 GLU A C 1
ATOM 690 O O . GLU A 1 89 ? -13.225 12.082 22.841 1.00 88.50 89 GLU A O 1
ATOM 695 N N . SER A 1 90 ? -13.485 10.786 21.055 1.00 88.06 90 SER A N 1
ATOM 696 C CA . SER A 1 90 ? -14.949 10.750 21.128 1.00 88.06 90 SER A CA 1
ATOM 697 C C . SER A 1 90 ? -15.394 9.605 22.041 1.00 88.06 90 SER A C 1
ATOM 699 O O . SER A 1 90 ? -14.658 8.639 22.191 1.00 88.06 90 SER A O 1
ATOM 701 N N . TYR A 1 91 ? -16.593 9.656 22.629 1.00 89.88 91 TYR A N 1
ATOM 702 C CA . TYR A 1 91 ? -17.177 8.485 23.296 1.00 89.88 91 TYR A CA 1
ATOM 703 C C . TYR A 1 91 ? -18.242 7.836 22.398 1.00 89.88 91 TYR A C 1
ATOM 705 O O . TYR A 1 91 ? -19.210 8.515 22.045 1.00 89.88 91 TYR A O 1
ATOM 713 N N . PRO A 1 92 ? -18.112 6.544 22.044 1.00 89.31 92 PRO A N 1
ATOM 714 C CA . PRO A 1 92 ? -16.976 5.653 22.311 1.00 89.31 92 PRO A CA 1
ATOM 715 C C . PRO A 1 92 ? -15.715 6.035 21.505 1.00 89.31 92 PRO A C 1
ATOM 717 O O . PRO A 1 92 ? -15.837 6.614 20.417 1.00 89.31 92 PRO A O 1
ATOM 720 N N . PRO A 1 93 ? -14.506 5.717 22.011 1.00 92.38 93 PRO A N 1
ATOM 721 C CA . PRO A 1 93 ? -13.263 6.065 21.333 1.00 92.38 93 PRO A CA 1
ATOM 722 C C . PRO A 1 93 ? -13.140 5.326 20.008 1.00 92.38 93 PRO A C 1
ATOM 724 O O . PRO A 1 93 ? -13.529 4.159 19.873 1.00 92.38 93 PRO A O 1
ATOM 727 N N . VAL A 1 94 ? -12.586 6.028 19.021 1.00 94.25 94 VAL A N 1
ATOM 728 C CA . VAL A 1 94 ? -12.417 5.521 17.656 1.00 94.25 94 VAL A CA 1
ATOM 729 C C . VAL A 1 94 ? -10.946 5.571 17.281 1.00 94.25 94 VAL A C 1
ATOM 731 O O . VAL A 1 94 ? -10.330 6.627 17.328 1.00 94.25 94 VAL A O 1
ATOM 734 N N . CYS A 1 95 ? -10.377 4.442 16.874 1.00 93.50 95 CYS A N 1
ATOM 735 C CA . CYS A 1 95 ? -9.020 4.373 16.348 1.00 93.50 95 CYS A CA 1
ATOM 736 C C . CYS A 1 95 ? -9.040 4.367 14.816 1.00 93.50 95 CYS A C 1
ATOM 738 O O . CYS A 1 95 ? -9.800 3.617 14.197 1.00 93.50 95 CYS A O 1
ATOM 740 N N . VAL A 1 96 ? -8.202 5.202 14.201 1.00 92.81 96 VAL A N 1
ATOM 741 C CA . VAL A 1 96 ? -8.065 5.340 12.748 1.00 92.81 96 VAL A CA 1
ATOM 742 C C . VAL A 1 96 ? -6.697 4.835 12.305 1.00 92.81 96 VAL A C 1
ATOM 744 O O . VAL A 1 96 ? -5.654 5.331 12.731 1.00 92.81 96 VAL A O 1
ATOM 747 N N . THR A 1 97 ? -6.704 3.841 11.424 1.00 91.00 97 THR A N 1
ATOM 748 C CA . THR A 1 97 ? -5.485 3.304 10.798 1.00 91.00 97 THR A CA 1
ATOM 749 C C . THR A 1 97 ? -4.954 4.240 9.713 1.00 91.00 97 THR A C 1
ATOM 751 O O . THR A 1 97 ? -5.685 5.083 9.196 1.00 91.00 97 THR A O 1
ATOM 754 N N . LYS A 1 98 ? -3.689 4.062 9.305 1.00 85.81 98 LYS A N 1
ATOM 755 C CA . LYS A 1 98 ? -3.078 4.828 8.199 1.00 85.81 98 LYS A CA 1
ATOM 756 C C . LYS A 1 98 ? -3.828 4.682 6.866 1.00 85.81 98 LYS A C 1
ATOM 758 O O . LYS A 1 98 ? -3.741 5.568 6.028 1.00 85.81 98 LYS A O 1
ATOM 763 N N . ASP A 1 99 ? -4.608 3.613 6.717 1.00 84.56 99 ASP A N 1
ATOM 764 C CA . ASP A 1 99 ? -5.443 3.343 5.536 1.00 84.56 99 ASP A CA 1
ATOM 765 C C . ASP A 1 99 ? -6.802 4.044 5.588 1.00 84.56 99 ASP A C 1
ATOM 767 O O . ASP A 1 99 ? -7.609 3.906 4.672 1.00 84.56 99 ASP A O 1
ATOM 771 N N . GLY A 1 100 ? -7.114 4.716 6.698 1.00 86.62 100 GLY A N 1
ATOM 772 C CA . GLY A 1 100 ? -8.405 5.355 6.929 1.00 86.62 100 GLY A CA 1
ATOM 773 C C . GLY A 1 100 ? -9.500 4.431 7.475 1.00 86.62 100 GLY A C 1
ATOM 774 O O . GLY A 1 100 ? -10.613 4.903 7.709 1.00 86.62 100 GLY A O 1
ATOM 775 N N . ARG A 1 101 ? -9.224 3.141 7.740 1.00 88.75 101 ARG A N 1
ATOM 776 C CA . ARG A 1 101 ? -10.191 2.260 8.428 1.00 88.75 101 ARG A CA 1
ATOM 777 C C . ARG A 1 101 ? -10.357 2.691 9.881 1.00 88.75 101 ARG A C 1
ATOM 779 O O . ARG A 1 101 ? -9.367 3.021 10.539 1.00 88.75 101 ARG A O 1
ATOM 786 N N . ARG A 1 102 ? -11.604 2.663 10.356 1.00 92.31 102 ARG A N 1
ATOM 787 C CA . ARG A 1 102 ? -12.019 3.106 11.690 1.00 92.31 102 ARG A CA 1
ATOM 788 C C . ARG A 1 102 ? -12.481 1.916 12.519 1.00 92.31 102 ARG A C 1
ATOM 790 O O . ARG A 1 102 ? -13.294 1.127 12.046 1.00 92.31 102 ARG A O 1
ATOM 797 N N . PHE A 1 103 ? -11.999 1.831 13.749 1.00 92.50 103 PHE A N 1
ATOM 798 C CA . PHE A 1 103 ? -12.378 0.805 14.714 1.00 92.50 103 PHE A CA 1
ATOM 799 C C . PHE A 1 103 ? -12.902 1.493 15.967 1.00 92.50 103 PHE A C 1
ATOM 801 O O . PHE A 1 103 ? -12.237 2.382 16.491 1.00 92.50 103 PHE A O 1
ATOM 808 N N . THR A 1 104 ? -14.083 1.110 16.439 1.00 93.38 104 THR A N 1
ATOM 809 C CA . THR A 1 104 ? -14.705 1.6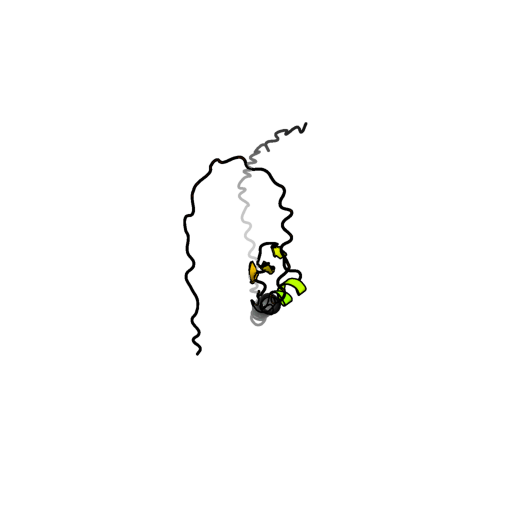73 17.645 1.00 93.38 104 THR A CA 1
ATOM 810 C C . THR A 1 104 ? -14.513 0.713 18.811 1.00 93.38 104 THR A C 1
ATOM 812 O O . THR A 1 104 ? -14.607 -0.499 18.624 1.00 93.38 104 THR A O 1
ATOM 815 N N . GLN A 1 105 ? -14.237 1.231 20.009 1.00 92.06 105 GLN A N 1
ATOM 816 C CA . GLN A 1 105 ? -14.154 0.389 21.201 1.00 92.06 105 GLN A CA 1
ATOM 817 C C . GLN A 1 105 ? -15.529 -0.196 21.551 1.00 92.06 105 GLN A C 1
ATOM 819 O O . GLN A 1 105 ? -16.513 0.533 21.678 1.00 92.06 105 GLN A O 1
ATOM 824 N N . GLU A 1 106 ? -15.585 -1.515 21.738 1.00 87.25 106 GLU A N 1
ATOM 825 C CA . GLU A 1 106 ? -16.791 -2.203 22.194 1.00 87.25 106 GLU A CA 1
ATOM 826 C C . GLU A 1 106 ? -17.091 -1.831 23.652 1.00 87.25 106 GLU A C 1
ATOM 828 O O . GLU A 1 106 ? -16.323 -2.133 24.568 1.00 87.25 106 GLU A O 1
ATOM 833 N N . VAL A 1 107 ? -18.223 -1.165 23.873 1.00 84.00 107 VAL A N 1
ATOM 834 C CA . VAL A 1 107 ? -18.746 -0.862 25.208 1.00 84.00 107 VAL A CA 1
ATOM 835 C C . VAL A 1 107 ? -19.724 -1.964 25.614 1.00 84.00 107 VAL A C 1
ATOM 837 O O . VAL A 1 107 ? -20.890 -1.951 25.233 1.00 84.00 107 VAL A O 1
ATOM 840 N N . SER A 1 108 ? -19.247 -2.964 26.362 1.00 79.06 108 SER A N 1
ATOM 841 C CA . SER A 1 108 ? -20.144 -3.982 26.925 1.00 79.06 108 SER A CA 1
ATOM 842 C C . SER A 1 108 ? -21.007 -3.364 28.039 1.00 79.06 108 SER A C 1
ATOM 844 O O . SER A 1 108 ? -20.447 -2.779 28.973 1.00 79.06 108 SER A O 1
ATOM 846 N N . PRO A 1 109 ? -22.347 -3.505 28.000 1.00 69.56 109 PRO A N 1
ATOM 847 C CA . PRO A 1 109 ? -23.249 -2.949 29.012 1.00 69.56 109 PRO A CA 1
ATOM 848 C C . PRO A 1 109 ? -23.147 -3.642 30.385 1.00 69.56 109 PRO A C 1
ATOM 850 O O . PRO A 1 109 ? -23.794 -3.216 31.339 1.00 69.56 109 PRO A O 1
ATOM 853 N N . GLU A 1 110 ? -22.351 -4.707 30.524 1.00 60.66 110 GLU A N 1
ATOM 854 C CA . GLU A 1 110 ? -22.376 -5.565 31.715 1.00 60.66 110 GLU A CA 1
ATOM 855 C C . GLU A 1 110 ? -21.487 -5.077 32.877 1.00 60.66 110 GLU A C 1
ATOM 857 O O . GLU A 1 110 ? -21.616 -5.557 34.003 1.00 60.66 110 GLU A O 1
ATOM 862 N N . LYS A 1 111 ? -20.615 -4.081 32.667 1.00 55.34 111 LYS A N 1
ATOM 863 C CA . LYS A 1 111 ? -19.656 -3.626 33.696 1.00 55.34 111 LYS A CA 1
ATOM 864 C C . LYS A 1 111 ? -20.136 -2.472 34.588 1.00 55.34 111 LYS A C 1
ATOM 866 O O . LYS A 1 111 ? -19.320 -1.857 35.269 1.00 55.34 111 LYS A O 1
ATOM 871 N N . THR A 1 112 ? -21.445 -2.225 34.647 1.00 55.72 112 THR A N 1
ATOM 872 C CA . THR A 1 112 ? -22.053 -1.212 35.530 1.00 55.72 112 THR A CA 1
ATOM 873 C C . THR A 1 112 ? -23.034 -1.866 36.507 1.00 55.72 112 THR A C 1
ATOM 875 O O . THR A 1 112 ? -24.235 -1.621 36.481 1.00 55.72 112 THR A O 1
ATOM 878 N N . LYS A 1 113 ? -22.523 -2.723 37.398 1.00 55.66 113 LYS A N 1
ATOM 879 C CA . LYS A 1 113 ? -23.214 -3.117 38.642 1.00 55.66 113 LYS A CA 1
ATOM 880 C C . LYS A 1 113 ? -22.424 -2.657 39.862 1.00 55.66 113 LYS A C 1
ATOM 882 O O . LYS A 1 113 ? -22.195 -3.417 40.791 1.00 55.66 113 LYS A O 1
ATOM 887 N N . THR A 1 114 ? -22.044 -1.388 39.869 1.00 54.81 114 THR A N 1
ATOM 888 C CA . THR A 1 114 ? -21.880 -0.677 41.132 1.00 54.81 114 THR A CA 1
ATOM 889 C C . THR A 1 114 ? -22.640 0.627 40.973 1.00 54.81 114 THR A C 1
ATOM 891 O O . THR A 1 114 ? -22.210 1.462 40.175 1.00 54.81 114 THR A O 1
ATOM 894 N N . PRO A 1 115 ? -23.792 0.805 41.641 1.00 61.81 115 PRO A N 1
ATOM 895 C CA . PRO A 1 115 ? -24.396 2.120 41.748 1.00 61.81 115 PRO A CA 1
ATOM 896 C C . PRO A 1 115 ? -23.375 3.004 42.463 1.00 61.81 115 PRO A C 1
ATOM 898 O O . PRO A 1 115 ? -23.172 2.886 43.668 1.00 61.81 115 PRO A O 1
ATOM 901 N N . VAL A 1 116 ? -22.660 3.834 41.705 1.00 65.88 116 VAL A N 1
ATOM 902 C CA . VAL A 1 116 ? -21.902 4.933 42.290 1.00 65.88 116 VAL A CA 1
ATOM 903 C C . VAL A 1 116 ? -22.962 5.846 42.903 1.00 65.88 116 VAL A C 1
ATOM 905 O O . VAL A 1 116 ? -23.833 6.308 42.160 1.00 65.88 116 VAL A O 1
ATOM 908 N N . PRO A 1 117 ? -22.974 6.073 44.229 1.00 63.03 117 PRO A N 1
ATOM 909 C CA . PRO A 1 117 ? -23.852 7.077 44.794 1.00 63.03 117 PRO A CA 1
ATOM 910 C C . PRO A 1 117 ? -23.454 8.407 44.162 1.00 63.03 117 PRO A C 1
ATOM 912 O O . PRO A 1 117 ? -22.333 8.886 44.339 1.00 63.03 117 PRO A O 1
ATOM 915 N N . ILE A 1 118 ? -24.359 8.972 43.370 1.00 62.25 118 ILE A N 1
ATOM 916 C CA . ILE A 1 118 ? -24.234 10.339 42.890 1.00 62.25 118 ILE A CA 1
ATOM 917 C C . ILE A 1 118 ? -24.365 11.207 44.142 1.00 62.25 118 ILE A C 1
ATOM 919 O O . ILE A 1 118 ? -25.469 11.510 44.583 1.00 62.25 118 ILE A O 1
ATOM 923 N N . ILE A 1 119 ? -23.241 11.564 44.762 1.00 62.41 119 ILE A N 1
ATOM 924 C CA . ILE A 1 119 ? -23.211 12.661 45.725 1.00 62.41 119 ILE A CA 1
ATOM 925 C C . ILE A 1 119 ? -23.292 13.921 44.868 1.00 62.41 119 ILE A C 1
ATOM 927 O O . ILE A 1 119 ? -22.278 14.442 44.415 1.00 62.41 119 ILE A O 1
ATOM 931 N N . VAL A 1 120 ? -24.516 14.351 44.565 1.00 64.81 120 VAL A N 1
ATOM 932 C CA . VAL A 1 120 ? -24.769 15.704 44.072 1.00 64.81 120 VAL A CA 1
ATOM 933 C C . VAL A 1 120 ? -24.523 16.626 45.270 1.00 64.81 120 VAL A C 1
ATOM 935 O O . VAL A 1 120 ? -25.259 16.515 46.251 1.00 64.81 120 VAL A O 1
ATOM 938 N N . PRO A 1 121 ? -23.514 17.515 45.276 1.00 58.06 121 PRO A N 1
ATOM 939 C CA . PRO A 1 121 ? -23.548 18.635 46.198 1.00 58.06 121 PRO A CA 1
ATOM 940 C C . PRO A 1 121 ? -24.725 19.525 45.782 1.00 58.06 121 PRO A C 1
ATOM 942 O O . PRO A 1 121 ? -24.673 20.232 44.777 1.00 58.06 121 PRO A O 1
ATOM 945 N N . GLU A 1 122 ? -25.805 19.432 46.553 1.00 63.66 122 GLU A N 1
ATOM 946 C CA . GLU A 1 122 ? -27.034 20.222 46.464 1.00 63.66 122 GLU A CA 1
ATOM 947 C C . GLU A 1 122 ? -26.777 21.690 46.827 1.00 63.66 122 GLU A C 1
ATOM 949 O O . GLU A 1 122 ? -27.382 22.226 47.737 1.00 63.66 122 GLU A O 1
ATOM 954 N N . ASN A 1 123 ? -25.866 22.377 46.141 1.00 71.12 123 ASN A N 1
ATOM 955 C CA . ASN A 1 123 ? -25.761 23.827 46.258 1.00 71.12 123 ASN A CA 1
ATOM 956 C C . ASN A 1 123 ? -25.444 24.431 44.883 1.00 71.12 123 ASN A C 1
ATOM 958 O O . ASN A 1 123 ? -24.290 24.703 44.550 1.00 71.12 123 ASN A O 1
ATOM 962 N N . SER A 1 124 ? -26.466 24.675 44.066 1.00 51.03 124 SER A N 1
ATOM 963 C CA . SER A 1 124 ? -26.392 25.778 43.105 1.00 51.03 124 SER A CA 1
ATOM 964 C C . SER A 1 124 ? -27.758 26.428 42.904 1.00 51.03 124 SER A C 1
ATOM 966 O O . SER A 1 124 ? -28.751 25.725 42.704 1.00 51.03 124 SER A O 1
ATOM 968 N N . PRO A 1 125 ? -27.821 27.766 43.022 1.00 53.22 125 PRO A N 1
ATOM 969 C CA . PRO A 1 125 ? -29.059 28.515 42.972 1.00 53.22 125 PRO A CA 1
ATOM 970 C C . PRO A 1 125 ? -29.646 28.536 41.557 1.00 53.22 125 PRO A C 1
ATOM 972 O O . PRO A 1 125 ? -28.948 28.733 40.565 1.00 53.22 125 PRO A O 1
ATOM 975 N N . LYS A 1 126 ? -30.974 28.383 41.527 1.00 51.00 126 LYS A N 1
ATOM 976 C CA . LYS A 1 126 ? -31.913 28.982 40.564 1.00 51.00 126 LYS A CA 1
ATOM 977 C C . LYS A 1 126 ? -31.322 30.305 40.049 1.00 51.00 126 LYS A C 1
ATOM 979 O O . LYS A 1 126 ? -30.946 31.131 40.879 1.00 51.00 126 LYS A O 1
ATOM 984 N N . ASN A 1 127 ? -31.023 30.418 38.757 1.00 58.12 127 ASN A N 1
ATOM 985 C CA . ASN A 1 127 ? -31.575 31.281 37.687 1.00 58.12 127 ASN A CA 1
ATOM 986 C C . ASN A 1 127 ? -30.529 31.117 36.552 1.00 58.12 127 ASN A C 1
ATOM 988 O O . ASN A 1 127 ? -29.343 31.085 36.852 1.00 58.12 127 ASN A O 1
ATOM 992 N N . GLU A 1 128 ? -30.809 30.915 35.274 1.00 55.94 128 GLU A N 1
ATOM 993 C CA . GLU A 1 128 ? -31.561 31.783 34.383 1.00 55.94 128 GLU A CA 1
ATOM 994 C C . GLU A 1 128 ? -31.724 31.026 33.057 1.00 55.94 128 GLU A C 1
ATOM 996 O O . GLU A 1 128 ? -30.831 30.319 32.586 1.00 55.94 128 GLU A O 1
ATOM 1001 N N . GLU A 1 129 ? -32.931 31.132 32.534 1.00 60.38 129 GLU A N 1
ATOM 1002 C CA . GLU A 1 129 ? -33.402 30.685 31.235 1.00 60.38 129 GLU A CA 1
ATOM 1003 C C . GLU A 1 129 ? -32.698 31.482 30.122 1.00 60.38 129 GLU A C 1
ATOM 1005 O O . GLU A 1 129 ? -32.347 32.633 30.347 1.00 60.38 129 GLU A O 1
ATOM 1010 N N . GLU A 1 130 ? -32.507 30.884 28.940 1.00 48.22 130 GLU A N 1
ATOM 1011 C CA . GLU A 1 130 ? -32.822 31.491 27.629 1.00 48.22 130 GLU A CA 1
ATOM 1012 C C . GLU A 1 130 ? -31.917 30.963 26.490 1.00 48.22 130 GLU A C 1
ATOM 1014 O O . GLU A 1 130 ? -30.747 31.306 26.372 1.00 48.22 130 GLU A O 1
ATOM 1019 N N . ASN A 1 131 ? -32.548 30.143 25.630 1.00 50.06 131 ASN A N 1
ATOM 1020 C CA . ASN A 1 131 ? -32.426 30.106 24.160 1.00 50.06 131 ASN A CA 1
ATOM 1021 C C . ASN A 1 131 ? -31.025 29.779 23.583 1.00 50.06 131 ASN A C 1
ATOM 1023 O O . ASN A 1 131 ? -30.073 30.532 23.702 1.00 50.06 131 ASN A O 1
ATOM 1027 N N . ILE A 1 132 ? -30.835 28.654 22.887 1.00 51.53 132 ILE A N 1
ATOM 1028 C CA . ILE A 1 132 ? -31.088 28.596 21.439 1.00 51.53 132 ILE A CA 1
ATOM 1029 C C . ILE A 1 132 ? -31.488 27.182 21.004 1.00 51.53 132 ILE A C 1
ATOM 1031 O O . ILE A 1 132 ? -30.759 26.199 21.133 1.00 51.53 132 ILE A O 1
ATOM 1035 N N . SER A 1 133 ? -32.689 27.144 20.444 1.00 43.97 133 SER A N 1
ATOM 1036 C CA . SER A 1 133 ? -33.304 26.056 19.706 1.00 43.97 133 SER A CA 1
ATOM 1037 C C . SER A 1 133 ? -32.625 25.838 18.345 1.00 43.97 133 SER A C 1
ATOM 1039 O O . SER A 1 133 ? -32.341 26.802 17.639 1.00 43.97 133 SER A O 1
ATOM 1041 N N . THR A 1 134 ? -32.630 24.575 17.889 1.00 41.22 134 THR A N 1
ATOM 1042 C CA . THR A 1 134 ? -32.706 24.141 16.468 1.00 41.22 134 THR A CA 1
ATOM 1043 C C . THR A 1 134 ? -31.454 24.387 15.590 1.00 41.22 134 THR A C 1
ATOM 1045 O O . THR A 1 134 ? -30.959 25.494 15.497 1.00 41.22 134 THR A O 1
ATOM 1048 N N . GLN A 1 135 ? -30.892 23.441 14.825 1.00 47.50 135 GLN A N 1
ATOM 1049 C CA . GLN A 1 135 ? -31.535 22.395 14.028 1.00 47.50 135 GLN A CA 1
ATOM 1050 C C . GLN A 1 135 ? -30.629 21.168 13.829 1.00 47.50 135 GLN A C 1
ATOM 1052 O O . GLN A 1 135 ? -29.550 21.225 13.245 1.00 47.50 135 GLN A O 1
ATOM 1057 N N . THR A 1 136 ? -31.172 20.030 14.238 1.00 54.00 136 THR A N 1
ATOM 1058 C CA . THR A 1 136 ? -31.047 18.719 13.601 1.00 54.00 136 THR A CA 1
ATOM 1059 C C . THR A 1 136 ? -31.381 18.804 12.109 1.00 54.00 136 THR A C 1
ATOM 1061 O O . THR A 1 136 ? -32.453 19.309 11.788 1.00 54.00 136 THR A O 1
ATOM 1064 N N . SER A 1 137 ? -30.549 18.249 11.215 1.00 49.25 137 SER A N 1
ATOM 1065 C CA . SER A 1 137 ? -30.991 17.649 9.936 1.00 49.25 137 SER A CA 1
ATOM 1066 C C . SER A 1 137 ? -29.879 16.872 9.210 1.00 49.25 137 SER A C 1
ATOM 1068 O O . SER A 1 137 ? -28.980 17.449 8.616 1.00 49.25 137 SER A O 1
ATOM 1070 N N . SER A 1 138 ? -30.029 15.543 9.224 1.00 43.81 138 SER A N 1
ATOM 1071 C CA . SER A 1 138 ? -29.899 14.626 8.079 1.00 43.81 138 SER A CA 1
ATOM 1072 C C . SER A 1 138 ? -28.627 14.607 7.214 1.00 43.81 138 SER A C 1
ATOM 1074 O O . SER A 1 138 ? -28.485 15.411 6.305 1.00 43.81 138 SER A O 1
ATOM 1076 N N . LEU A 1 139 ? -27.867 13.502 7.284 1.00 43.28 139 LEU A N 1
ATOM 1077 C CA . LEU A 1 139 ? -27.910 12.496 6.207 1.00 43.28 139 LEU A CA 1
ATOM 1078 C C . LEU A 1 139 ? -27.317 11.134 6.651 1.00 43.28 139 LEU A C 1
ATOM 1080 O O . LEU A 1 139 ? -26.112 10.924 6.685 1.00 43.28 139 LEU A O 1
ATOM 1084 N N . LYS A 1 140 ? -28.236 10.188 6.885 1.00 39.78 140 LYS A N 1
ATOM 1085 C CA . LYS A 1 140 ? -28.231 8.834 6.302 1.00 39.78 140 LYS A CA 1
ATOM 1086 C C . LYS A 1 140 ? -27.186 7.819 6.793 1.00 39.78 140 LYS A C 1
ATOM 1088 O O . LYS A 1 140 ? -26.178 7.549 6.152 1.00 39.78 140 LYS A O 1
ATOM 1093 N N . GLN A 1 141 ? -27.570 7.100 7.846 1.00 52.97 141 GLN A N 1
ATOM 1094 C CA . GLN A 1 141 ? -27.290 5.667 7.949 1.00 52.97 141 GLN A CA 1
ATOM 1095 C C . GLN A 1 141 ? -28.193 4.888 6.981 1.00 52.97 141 GLN A C 1
ATOM 1097 O O . GLN A 1 141 ? -29.412 5.052 7.016 1.00 52.97 141 GLN A O 1
ATOM 1102 N N . THR A 1 142 ? -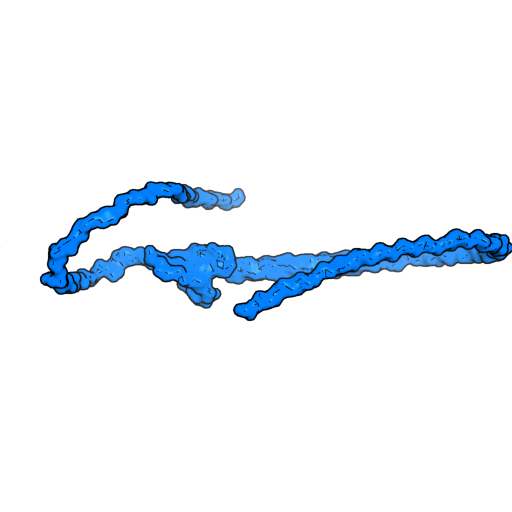27.616 4.010 6.159 1.00 43.22 142 THR A N 1
ATOM 1103 C CA . THR A 1 142 ? -28.201 2.726 5.700 1.00 43.22 142 THR A CA 1
ATOM 1104 C C . THR A 1 142 ? -27.060 1.848 5.125 1.00 43.22 142 THR A C 1
ATOM 1106 O O . THR A 1 142 ? -25.999 2.394 4.831 1.00 43.22 142 THR A O 1
ATOM 1109 N N . PRO A 1 143 ? -27.198 0.514 4.984 1.00 53.84 143 PRO A N 1
ATOM 1110 C CA . PRO A 1 143 ? -26.894 -0.451 6.034 1.00 53.84 143 PRO A CA 1
ATOM 1111 C C . PRO A 1 143 ? -25.913 -1.559 5.582 1.00 53.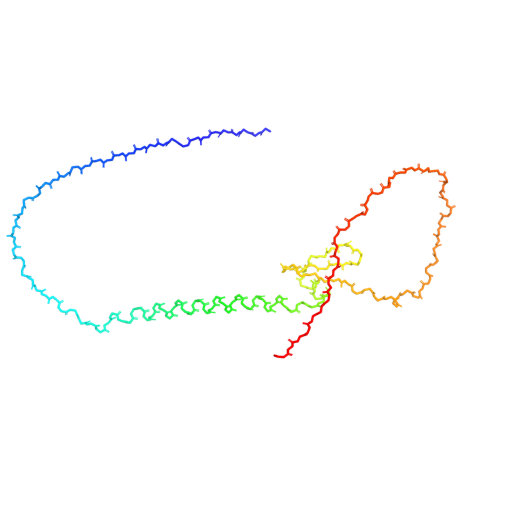84 143 PRO A C 1
ATOM 1113 O O . PRO A 1 143 ? -25.562 -1.699 4.417 1.00 53.84 143 PRO A O 1
ATOM 1116 N N . GLN A 1 144 ? -25.523 -2.360 6.571 1.00 39.72 144 GLN A N 1
ATOM 1117 C CA . GLN A 1 144 ? -25.227 -3.793 6.528 1.00 39.72 144 GLN A CA 1
ATOM 1118 C C . GLN A 1 144 ? -25.373 -4.583 5.203 1.00 39.72 144 GLN A C 1
ATOM 1120 O O . GLN A 1 144 ? -26.439 -4.623 4.598 1.00 39.72 144 GLN A O 1
ATOM 1125 N N . ASN A 1 145 ? -24.342 -5.415 4.985 1.00 49.12 145 ASN A N 1
ATOM 1126 C CA . ASN A 1 145 ? -24.423 -6.856 4.696 1.00 49.12 145 ASN A CA 1
ATOM 1127 C C . ASN A 1 145 ? -24.819 -7.295 3.272 1.00 49.12 145 ASN A C 1
ATOM 1129 O O . ASN A 1 145 ? -25.974 -7.191 2.875 1.00 49.12 145 ASN A O 1
ATOM 1133 N N . LYS A 1 146 ? -23.880 -7.950 2.572 1.00 41.00 146 LYS A N 1
ATOM 1134 C CA . LYS A 1 146 ? -24.144 -9.299 2.049 1.00 41.00 146 LYS A CA 1
ATOM 1135 C C . LYS A 1 146 ? -22.862 -10.045 1.681 1.00 41.00 146 LYS A C 1
ATOM 1137 O O . LYS A 1 146 ? -22.233 -9.813 0.655 1.00 41.00 146 LYS A O 1
ATOM 1142 N N . GLU A 1 147 ? -22.523 -10.969 2.562 1.00 45.88 147 GLU A N 1
ATOM 1143 C CA . GLU A 1 147 ? -22.092 -12.330 2.251 1.00 45.88 147 GLU A CA 1
ATOM 1144 C C . GLU A 1 147 ? -22.656 -12.846 0.910 1.00 45.88 147 GLU A C 1
ATOM 1146 O O . GLU A 1 147 ? -23.867 -12.800 0.711 1.00 45.88 147 GLU A O 1
ATOM 1151 N N . THR A 1 148 ? -21.805 -13.328 -0.003 1.00 52.66 148 THR A N 1
ATOM 1152 C CA . THR A 1 148 ? -22.026 -14.528 -0.846 1.00 52.66 148 THR A CA 1
ATOM 1153 C C . THR A 1 148 ? -20.713 -14.855 -1.575 1.00 52.66 148 THR A C 1
ATOM 1155 O O . THR A 1 148 ? -20.288 -14.146 -2.481 1.00 52.66 148 THR A O 1
ATOM 1158 N N . ASN A 1 149 ? -20.070 -15.927 -1.120 1.00 55.19 149 ASN A N 1
ATOM 1159 C CA . ASN A 1 149 ? -19.183 -16.823 -1.876 1.00 55.19 149 AS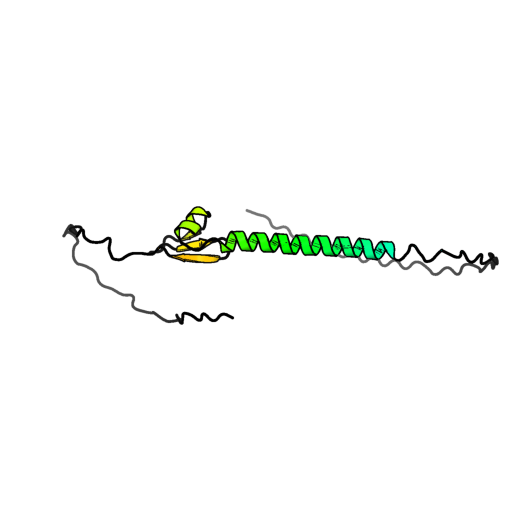N A CA 1
ATOM 1160 C C . ASN A 1 149 ? -20.097 -17.898 -2.526 1.00 55.19 149 ASN A C 1
ATOM 1162 O O . ASN A 1 149 ? -21.196 -18.084 -1.987 1.00 55.19 149 ASN A O 1
ATOM 1166 N N . PRO A 1 150 ? -19.701 -18.706 -3.527 1.00 64.38 150 PRO A N 1
ATOM 1167 C CA . PRO A 1 150 ? -18.561 -18.655 -4.450 1.00 64.38 150 PRO A CA 1
ATOM 1168 C C . PRO A 1 150 ? -18.906 -18.296 -5.905 1.00 64.38 150 PRO A C 1
ATOM 1170 O O . PRO A 1 150 ? -20.093 -18.385 -6.291 1.00 64.38 150 PRO A O 1
#

Sequence (150 aa):
MEENQNQKPKVETINVQTQNQPTPQVVAEVPEESVAIPQKSIVLFPTVILLVVVSVFAGSLLYQNRQLKSLLKINSFDECTKANGVIQESYPPVCVTKDGRRFTQEVSPEKTKTPVPIIVPENSPKNEEENISTQTSSLKQTPQNKETNP

Foldseek 3Di:
DDDDDDDDDDDDDDDDDDDDDDDDDPDDPDDPPPPDDDPPPPVVVVVVVVVVVVVVVVVVVVVVVVVVVVQVPDDAPVSLVVQVFDWDPDVQIWGAHPVRDIHTDDDDPPPPPPPPPPPDPPDDDDDDDDDDDDDDDDDDDDDDDDDDDD

Secondary structure (DSSP, 8-state):
-------PPPP---------------------------TTSTTHHHHHHHHHHHHHHHHHHHHHHHHHHHHHT--SHHHHHHTTPEEE-SSSPEEE-TT--EEE----GGG--S------------------------------------

pLDDT: mean 70.61, std 17.51, range [39.72, 97.44]